Protein AF-A0A933QC92-F1 (afdb_monomer_lite)

Secondary structure (DSSP, 8-state):
--HHHHHHHHHHHT-HHHHHHHHHHHHH-HHHHHHHHHHHHHHSS--HHHHHHHHHHHHHHTT---

Structure (mmCIF, N/CA/C/O backbone):
data_AF-A0A933QC92-F1
#
_entry.id   AF-A0A933QC92-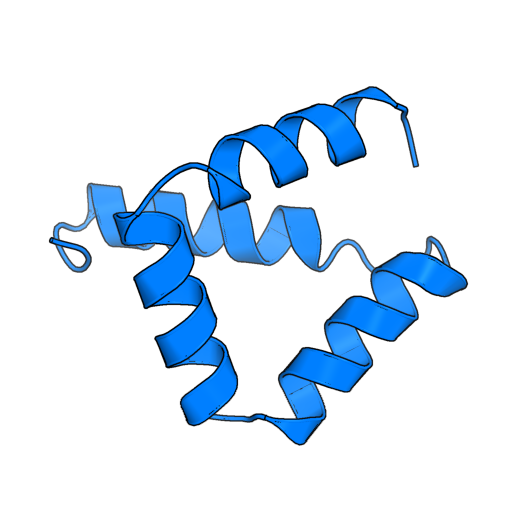F1
#
loop_
_atom_site.group_PDB
_atom_site.id
_atom_site.type_symbol
_atom_site.label_atom_id
_atom_site.label_alt_id
_atom_site.label_comp_id
_atom_site.label_asym_id
_atom_site.label_entity_id
_atom_site.label_seq_id
_atom_site.pdbx_PDB_ins_code
_atom_site.Cartn_x
_atom_site.Cartn_y
_atom_site.Cartn_z
_atom_site.occupancy
_atom_site.B_iso_or_equiv
_atom_site.auth_seq_id
_atom_site.auth_comp_id
_atom_site.auth_asym_id
_atom_site.auth_atom_id
_atom_site.pdbx_PDB_model_num
ATOM 1 N N . MET A 1 1 ? 1.826 4.777 -17.566 1.00 51.66 1 MET A N 1
ATOM 2 C CA . MET A 1 1 ? 1.087 5.246 -16.371 1.00 51.66 1 MET A CA 1
ATOM 3 C C . MET A 1 1 ? 0.811 6.726 -16.478 1.00 51.66 1 MET A C 1
ATOM 5 O O . MET A 1 1 ? 1.715 7.472 -16.843 1.00 51.66 1 MET A O 1
ATOM 9 N N . SER A 1 2 ? -0.423 7.146 -16.214 1.00 55.12 2 SER A N 1
ATOM 10 C CA . SER A 1 2 ? -0.774 8.560 -16.293 1.00 55.12 2 SER A CA 1
ATOM 11 C C . SER A 1 2 ? -0.197 9.310 -15.085 1.00 55.12 2 SER A C 1
ATOM 13 O O . SER A 1 2 ? -0.033 8.744 -14.006 1.00 55.12 2 SER A O 1
ATOM 15 N N . VAL A 1 3 ? 0.105 10.599 -15.242 1.00 57.44 3 VAL A N 1
ATOM 16 C CA . VAL A 1 3 ? 0.518 11.480 -14.128 1.00 57.44 3 VAL A CA 1
ATOM 17 C C . VAL A 1 3 ? -0.507 11.452 -12.976 1.00 57.44 3 VAL A C 1
ATOM 19 O O . VAL A 1 3 ? -0.150 11.652 -11.816 1.00 57.44 3 VAL A O 1
ATOM 22 N N . TYR A 1 4 ? -1.765 11.128 -13.294 1.00 54.62 4 TYR A N 1
ATOM 23 C CA . TYR A 1 4 ? -2.869 10.974 -12.354 1.00 54.62 4 TYR A CA 1
ATOM 24 C C . TYR A 1 4 ? -2.635 9.835 -11.344 1.00 54.62 4 TYR A C 1
ATOM 26 O O . TYR A 1 4 ? -2.867 10.035 -10.155 1.00 54.62 4 TYR A O 1
ATOM 34 N N . ASP A 1 5 ? -2.073 8.695 -11.763 1.00 68.81 5 ASP A N 1
ATOM 35 C CA . ASP A 1 5 ? -1.846 7.542 -10.872 1.00 68.81 5 ASP A CA 1
ATOM 36 C C . ASP A 1 5 ? -0.737 7.811 -9.844 1.00 68.81 5 ASP A C 1
ATOM 38 O O . ASP A 1 5 ? -0.853 7.434 -8.677 1.00 68.81 5 ASP A O 1
ATOM 42 N N . LYS A 1 6 ? 0.311 8.551 -10.2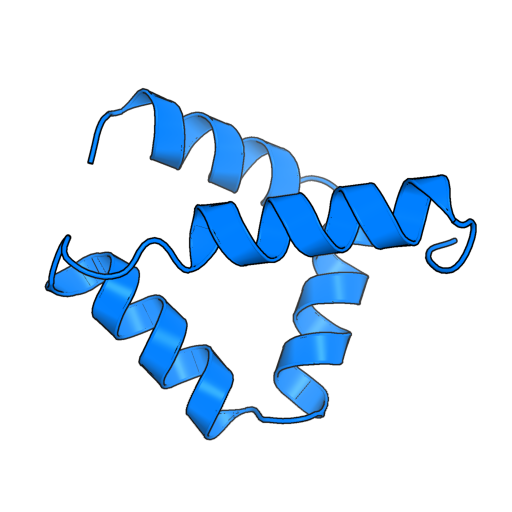39 1.00 71.00 6 LYS A N 1
ATOM 43 C CA . LYS A 1 6 ? 1.350 9.015 -9.301 1.00 71.00 6 LYS A CA 1
ATOM 44 C C . LYS A 1 6 ? 0.789 10.001 -8.276 1.00 71.00 6 LYS A C 1
ATOM 46 O O . LYS A 1 6 ? 1.060 9.856 -7.090 1.00 71.00 6 LYS A O 1
ATOM 51 N N . SER A 1 7 ? -0.029 10.960 -8.716 1.00 81.12 7 SER A N 1
ATOM 52 C CA . SER A 1 7 ? -0.634 11.958 -7.823 1.00 81.12 7 SER A CA 1
ATOM 53 C C . SER A 1 7 ? -1.570 11.334 -6.784 1.00 81.12 7 SER A C 1
ATOM 55 O O . SER A 1 7 ? -1.606 11.787 -5.638 1.00 81.12 7 SER A O 1
ATOM 57 N N . VAL A 1 8 ? -2.337 10.311 -7.170 1.00 86.81 8 VAL A N 1
ATOM 58 C CA . VAL A 1 8 ? -3.217 9.583 -6.247 1.00 86.81 8 VAL A CA 1
ATOM 59 C C . VAL A 1 8 ? -2.382 8.788 -5.244 1.00 86.81 8 VAL A C 1
ATOM 61 O O . VAL A 1 8 ? -2.598 8.918 -4.042 1.00 86.81 8 VAL A O 1
ATOM 64 N N . TRP A 1 9 ? -1.383 8.037 -5.715 1.00 88.94 9 TRP A N 1
ATOM 65 C CA . TRP A 1 9 ? -0.470 7.289 -4.847 1.00 88.94 9 TRP A CA 1
ATOM 66 C C . TRP A 1 9 ? 0.218 8.176 -3.803 1.00 88.94 9 TRP A C 1
ATOM 68 O O . TRP A 1 9 ? 0.226 7.849 -2.617 1.00 88.94 9 TRP A O 1
ATOM 78 N N . ASP A 1 10 ? 0.753 9.326 -4.217 1.00 89.50 10 ASP A N 1
ATOM 79 C CA . ASP A 1 10 ? 1.428 10.250 -3.303 1.00 89.50 10 ASP A CA 1
ATOM 80 C C . ASP A 1 10 ? 0.473 10.860 -2.269 1.00 89.50 10 ASP A C 1
ATOM 82 O O . ASP A 1 10 ? 0.869 11.052 -1.119 1.00 89.50 10 ASP A O 1
ATOM 86 N N . SER A 1 11 ? -0.792 11.087 -2.639 1.00 90.81 11 SER A N 1
ATOM 87 C CA . SER A 1 11 ? -1.823 11.550 -1.702 1.00 90.81 11 SER A CA 1
ATOM 88 C C . SER A 1 11 ? -2.103 10.506 -0.619 1.00 90.81 11 SER A C 1
ATOM 90 O O . SER A 1 11 ? -2.128 10.841 0.561 1.00 90.81 11 SER A O 1
ATOM 92 N N . TYR A 1 12 ? -2.237 9.231 -0.996 1.00 89.88 12 TYR A N 1
ATOM 93 C CA . TYR A 1 12 ? -2.438 8.149 -0.029 1.00 89.88 12 TYR A CA 1
ATOM 94 C C . TYR A 1 12 ? -1.202 7.909 0.842 1.00 89.88 12 TYR A C 1
ATOM 96 O O . TYR A 1 12 ? -1.337 7.686 2.036 1.00 89.88 12 TYR A O 1
ATOM 104 N N . LYS A 1 13 ? 0.022 8.035 0.316 1.00 90.12 13 LYS A N 1
ATOM 105 C CA . LYS A 1 13 ? 1.227 7.949 1.163 1.00 90.12 13 LYS A CA 1
ATOM 106 C C . LYS A 1 13 ? 1.317 9.048 2.228 1.00 90.12 13 LYS A C 1
ATOM 108 O O . LYS A 1 13 ? 2.086 8.887 3.174 1.00 90.12 13 LYS A O 1
ATOM 113 N N . ALA A 1 14 ? 0.617 10.171 2.067 1.00 91.62 14 ALA A N 1
ATOM 114 C CA . ALA A 1 14 ? 0.549 11.205 3.097 1.00 91.62 14 ALA A CA 1
ATOM 115 C C . ALA A 1 14 ? -0.429 10.843 4.232 1.00 91.62 14 ALA A C 1
ATOM 117 O O . ALA A 1 14 ? -0.328 11.411 5.319 1.00 91.62 14 ALA A O 1
ATOM 118 N N . ASP A 1 15 ? -1.335 9.890 3.999 1.00 92.19 15 ASP A N 1
ATOM 119 C CA . ASP A 1 15 ? -2.290 9.379 4.977 1.00 92.19 15 ASP A CA 1
ATOM 120 C C . ASP A 1 15 ? -1.605 8.407 5.957 1.00 92.19 15 ASP A C 1
ATOM 122 O O . ASP A 1 15 ? -0.860 7.502 5.566 1.00 92.19 15 ASP A O 1
ATOM 126 N N . LEU A 1 16 ? -1.816 8.620 7.259 1.00 92.50 16 LEU A N 1
ATOM 127 C CA . LEU A 1 16 ? -1.160 7.837 8.307 1.00 92.50 16 LEU A CA 1
ATOM 128 C C . LEU A 1 16 ? -1.666 6.390 8.358 1.00 92.50 16 LEU A C 1
ATOM 130 O O . LEU A 1 16 ? -0.872 5.477 8.597 1.00 92.50 16 LEU A O 1
ATOM 134 N N . ASP A 1 17 ? -2.957 6.181 8.134 1.00 91.69 17 ASP A N 1
ATOM 135 C CA . ASP A 1 17 ? -3.591 4.870 8.240 1.00 91.69 17 ASP A CA 1
ATOM 136 C C . ASP A 1 17 ? -3.239 4.024 7.023 1.00 91.69 17 ASP A C 1
ATOM 138 O O . ASP A 1 17 ? -2.859 2.859 7.161 1.00 91.69 17 ASP A O 1
ATOM 142 N N . PHE A 1 18 ? -3.202 4.642 5.841 1.00 93.44 18 PHE A N 1
ATOM 143 C CA . PHE A 1 18 ? -2.672 3.988 4.650 1.00 93.44 18 PHE A CA 1
ATOM 144 C C . PHE A 1 18 ? -1.197 3.603 4.810 1.00 93.44 18 PHE A C 1
ATOM 146 O O . PHE A 1 18 ? -0.799 2.502 4.434 1.00 93.44 18 PHE A O 1
ATOM 153 N N . ARG A 1 19 ? -0.363 4.462 5.412 1.00 93.44 19 ARG A N 1
ATOM 154 C CA . ARG A 1 19 ? 1.041 4.114 5.690 1.00 93.44 19 ARG A CA 1
ATOM 155 C C . ARG A 1 19 ? 1.173 2.908 6.616 1.00 93.44 19 ARG A C 1
ATOM 157 O O . ARG A 1 19 ? 1.991 2.033 6.340 1.00 93.44 19 ARG A O 1
ATOM 164 N N . ARG A 1 20 ? 0.373 2.844 7.683 1.00 93.56 20 ARG A N 1
ATOM 165 C CA . ARG A 1 20 ? 0.341 1.686 8.592 1.00 93.56 20 ARG A CA 1
ATOM 166 C C . ARG A 1 20 ? -0.122 0.424 7.876 1.00 93.56 20 ARG A C 1
ATOM 168 O O . ARG A 1 20 ? 0.445 -0.641 8.096 1.00 93.56 20 ARG A O 1
ATOM 175 N N . TYR A 1 21 ? -1.112 0.551 6.996 1.00 93.56 21 TYR A N 1
ATOM 176 C CA . TYR A 1 21 ? -1.586 -0.545 6.161 1.00 93.56 21 TYR A CA 1
ATOM 177 C C . TYR A 1 21 ? -0.475 -1.075 5.246 1.00 93.56 21 TYR A C 1
ATOM 179 O O . TYR A 1 21 ? -0.200 -2.273 5.246 1.00 93.56 21 TYR A O 1
ATOM 187 N N . LEU A 1 22 ? 0.242 -0.184 4.550 1.00 93.31 22 LEU A N 1
ATOM 188 C CA . LEU A 1 22 ? 1.394 -0.556 3.724 1.00 93.31 22 LEU A CA 1
ATOM 189 C C . LEU A 1 22 ? 2.500 -1.234 4.539 1.00 93.31 22 LEU A C 1
ATOM 191 O O . LEU A 1 22 ? 3.053 -2.234 4.089 1.00 93.31 22 LEU A O 1
ATOM 195 N N . GLU A 1 23 ? 2.818 -0.724 5.732 1.00 93.88 23 GLU A N 1
ATOM 196 C CA . GLU A 1 23 ? 3.779 -1.368 6.635 1.00 93.88 23 GLU A CA 1
ATOM 197 C C . GLU A 1 23 ? 3.306 -2.763 7.060 1.00 93.88 23 GLU A C 1
ATOM 199 O O . GLU A 1 23 ? 4.107 -3.693 7.085 1.00 93.88 23 GLU A O 1
ATOM 204 N N . GLY A 1 24 ? 2.010 -2.946 7.326 1.00 93.56 24 GLY A N 1
ATOM 205 C CA . GLY A 1 24 ? 1.413 -4.253 7.606 1.00 93.56 24 GLY A CA 1
ATOM 206 C C . GLY A 1 24 ? 1.576 -5.236 6.445 1.00 93.56 24 GLY A C 1
ATOM 207 O O . GLY A 1 24 ? 2.073 -6.345 6.645 1.00 93.56 24 GLY A O 1
ATOM 208 N N . CYS A 1 25 ? 1.234 -4.814 5.224 1.00 92.94 25 CYS A N 1
ATOM 209 C CA . CYS A 1 25 ? 1.423 -5.620 4.015 1.00 92.94 25 CYS A CA 1
ATOM 210 C C . CYS A 1 25 ? 2.900 -5.971 3.792 1.00 92.94 25 CYS A C 1
ATOM 212 O O . CYS A 1 25 ? 3.227 -7.122 3.502 1.00 92.94 25 CYS A O 1
ATOM 214 N N . ARG A 1 26 ? 3.798 -4.996 3.970 1.00 94.44 26 ARG A N 1
ATOM 215 C CA . ARG A 1 26 ? 5.242 -5.195 3.817 1.00 94.44 26 ARG A CA 1
ATOM 216 C C . ARG A 1 26 ? 5.816 -6.114 4.891 1.00 94.44 26 ARG A C 1
ATOM 218 O O . ARG A 1 26 ? 6.706 -6.889 4.593 1.00 94.44 26 ARG A O 1
ATOM 225 N N . ASN A 1 27 ? 5.317 -6.065 6.124 1.00 94.75 27 ASN A N 1
ATOM 226 C CA . ASN A 1 27 ? 5.766 -6.964 7.190 1.00 94.75 27 ASN A CA 1
ATOM 227 C C . ASN A 1 27 ? 5.299 -8.411 6.976 1.00 94.75 27 ASN A C 1
ATOM 229 O O . ASN A 1 27 ? 5.969 -9.332 7.437 1.00 94.75 27 ASN A O 1
ATOM 233 N N . PHE A 1 28 ? 4.163 -8.614 6.301 1.00 93.19 28 PHE A N 1
ATOM 234 C CA . PHE A 1 28 ? 3.663 -9.945 5.959 1.00 93.19 28 PHE A CA 1
ATOM 235 C C . PHE A 1 28 ? 4.508 -10.621 4.869 1.00 93.19 28 PHE A C 1
ATOM 237 O O . PHE A 1 28 ? 4.874 -11.784 5.023 1.00 93.19 28 PHE A O 1
ATOM 244 N N . ASP A 1 29 ? 4.845 -9.893 3.800 1.00 93.62 29 ASP A N 1
ATOM 245 C CA . ASP A 1 29 ? 5.719 -10.376 2.722 1.00 93.62 29 ASP A CA 1
ATOM 246 C C . ASP A 1 29 ? 6.627 -9.244 2.199 1.00 93.62 29 ASP A C 1
ATOM 248 O O . ASP A 1 29 ? 6.273 -8.553 1.237 1.00 93.62 29 ASP A O 1
ATOM 252 N N . PRO A 1 30 ? 7.803 -9.030 2.821 1.00 93.81 30 PRO A N 1
ATOM 253 C CA . PRO A 1 30 ? 8.686 -7.923 2.459 1.00 93.81 30 PRO A CA 1
ATOM 254 C C . PRO A 1 30 ? 9.237 -8.039 1.036 1.00 93.81 30 PRO A C 1
ATOM 256 O O . PRO A 1 30 ? 9.255 -7.061 0.289 1.00 93.81 30 PRO A O 1
ATOM 259 N N . GLU A 1 31 ? 9.678 -9.240 0.650 1.00 94.00 31 GLU A N 1
ATOM 260 C CA . GLU A 1 31 ? 10.309 -9.488 -0.650 1.00 94.00 31 GLU A CA 1
ATOM 261 C C . GLU A 1 31 ? 9.281 -9.450 -1.785 1.00 94.00 31 GLU A C 1
ATOM 263 O O . GLU A 1 31 ? 9.555 -8.902 -2.857 1.00 94.00 31 GLU A O 1
ATOM 268 N N . GLY A 1 32 ? 8.082 -9.998 -1.562 1.00 92.38 32 GLY A N 1
ATOM 269 C CA . GLY A 1 32 ? 6.978 -9.909 -2.512 1.00 92.38 32 GLY A CA 1
ATOM 270 C C . GLY A 1 32 ? 6.496 -8.478 -2.709 1.00 92.38 32 GLY A C 1
ATOM 271 O O . GLY A 1 32 ? 6.326 -8.059 -3.855 1.00 92.38 32 GLY A O 1
ATOM 272 N N . PHE A 1 33 ? 6.351 -7.715 -1.623 1.00 93.19 33 PHE A N 1
ATOM 273 C CA . PHE A 1 33 ? 5.932 -6.317 -1.675 1.00 93.19 33 PHE A CA 1
ATOM 274 C C . PHE A 1 33 ? 6.925 -5.451 -2.459 1.00 93.19 33 PHE A C 1
ATOM 276 O O . PHE A 1 33 ? 6.531 -4.750 -3.393 1.00 93.19 33 PHE A O 1
ATOM 283 N N . ASP A 1 34 ? 8.215 -5.518 -2.117 1.00 91.69 34 ASP A N 1
ATOM 284 C CA . ASP A 1 34 ? 9.238 -4.678 -2.748 1.00 91.69 34 ASP A CA 1
ATOM 285 C C . ASP A 1 34 ? 9.409 -5.025 -4.237 1.00 91.69 34 ASP A C 1
ATOM 287 O O . ASP A 1 34 ? 9.564 -4.133 -5.075 1.00 91.69 34 ASP A O 1
ATOM 291 N N . ARG A 1 35 ? 9.312 -6.312 -4.596 1.00 91.62 35 ARG A N 1
ATOM 292 C CA . ARG A 1 35 ? 9.315 -6.757 -5.998 1.00 91.62 35 ARG A CA 1
ATOM 293 C C . ARG A 1 35 ? 8.093 -6.248 -6.762 1.00 91.62 35 ARG A C 1
ATOM 295 O O . ARG A 1 35 ? 8.261 -5.712 -7.851 1.00 91.62 35 ARG A O 1
ATOM 302 N N . ALA A 1 36 ? 6.893 -6.382 -6.200 1.00 90.12 36 ALA A N 1
ATOM 303 C CA . ALA A 1 36 ? 5.655 -5.941 -6.840 1.00 90.12 36 ALA A CA 1
ATOM 304 C C . ALA A 1 36 ? 5.635 -4.423 -7.074 1.00 90.12 36 ALA A C 1
ATOM 306 O O . ALA A 1 36 ? 5.239 -3.966 -8.146 1.00 90.12 36 ALA A O 1
ATOM 307 N N . LEU A 1 37 ? 6.119 -3.645 -6.098 1.00 88.62 37 LEU A N 1
ATOM 308 C CA . LEU A 1 37 ? 6.257 -2.198 -6.233 1.00 88.62 37 LEU A CA 1
ATOM 309 C C . LEU A 1 37 ? 7.269 -1.830 -7.321 1.00 88.62 37 LEU A C 1
ATOM 311 O O . LEU A 1 37 ? 6.989 -0.969 -8.150 1.00 88.62 37 LEU A O 1
ATOM 315 N N . LYS A 1 38 ? 8.419 -2.508 -7.356 1.00 88.38 38 LYS A N 1
ATOM 316 C CA . LYS A 1 38 ? 9.444 -2.268 -8.372 1.00 88.38 38 LYS A CA 1
ATOM 317 C C . LYS A 1 38 ? 8.957 -2.615 -9.780 1.00 88.38 38 LYS A C 1
ATOM 319 O O . LYS A 1 38 ? 9.182 -1.848 -10.707 1.00 88.38 38 LYS A O 1
ATOM 324 N N . GLU A 1 39 ? 8.277 -3.745 -9.954 1.00 87.88 39 GLU A N 1
ATOM 325 C CA . GLU A 1 39 ? 7.716 -4.142 -11.251 1.00 87.88 39 GLU A CA 1
ATOM 326 C C . GLU A 1 39 ? 6.645 -3.156 -11.743 1.00 87.88 39 GLU A C 1
ATOM 328 O O . GLU A 1 39 ? 6.591 -2.844 -12.931 1.00 87.88 39 GLU A O 1
ATOM 333 N N . ASP A 1 40 ? 5.832 -2.612 -10.840 1.00 87.06 40 ASP A N 1
ATOM 334 C CA . ASP A 1 40 ? 4.864 -1.556 -11.150 1.00 87.06 40 ASP A CA 1
ATOM 335 C C . ASP A 1 40 ? 5.546 -0.227 -11.547 1.00 87.06 40 ASP A C 1
ATOM 337 O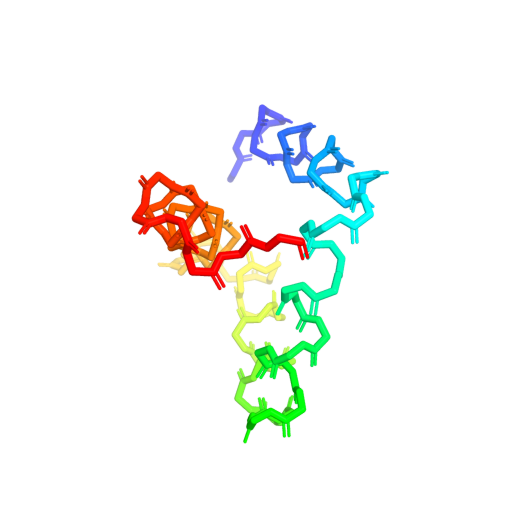 O . ASP A 1 40 ? 5.078 0.481 -12.447 1.00 87.06 40 ASP A O 1
ATOM 341 N N . GLU A 1 41 ? 6.689 0.098 -10.935 1.00 83.75 41 GLU A N 1
ATOM 342 C CA . GLU A 1 41 ? 7.498 1.268 -11.292 1.00 83.75 41 GLU A CA 1
ATOM 343 C C . GLU A 1 41 ? 8.245 1.105 -12.627 1.00 83.75 41 GLU A C 1
ATOM 345 O O . GLU A 1 41 ? 8.289 2.062 -13.406 1.00 83.75 41 GLU A O 1
ATOM 350 N N . ASP A 1 42 ? 8.778 -0.089 -12.905 1.00 82.25 42 ASP A N 1
ATOM 351 C CA . ASP A 1 42 ? 9.659 -0.370 -14.044 1.00 82.25 42 ASP A CA 1
ATOM 352 C C . ASP A 1 42 ? 8.902 -0.830 -15.305 1.00 82.25 42 ASP A C 1
ATOM 354 O O . ASP A 1 42 ? 9.237 -0.429 -16.422 1.00 82.25 42 ASP A O 1
ATOM 358 N N . ALA A 1 43 ? 7.905 -1.709 -15.159 1.00 66.00 43 ALA A N 1
ATOM 359 C CA . ALA A 1 43 ? 7.400 -2.524 -16.268 1.00 66.00 43 ALA A CA 1
ATOM 360 C C . ALA A 1 43 ? 6.057 -2.057 -16.852 1.00 66.00 43 ALA A C 1
ATOM 362 O O . ALA A 1 43 ? 5.637 -2.603 -17.873 1.00 66.00 43 ALA A O 1
ATOM 363 N N . HIS A 1 44 ? 5.366 -1.085 -16.233 1.00 63.47 44 HIS A N 1
ATOM 364 C CA . HIS A 1 44 ? 4.042 -0.567 -16.643 1.00 63.47 44 HIS A CA 1
ATOM 365 C C . HIS A 1 44 ? 2.956 -1.634 -16.931 1.00 63.47 44 HIS A C 1
ATOM 367 O O . HIS A 1 44 ? 1.920 -1.314 -17.514 1.00 63.47 44 HIS A O 1
ATOM 373 N N . SER A 1 45 ? 3.184 -2.895 -16.561 1.00 65.38 45 SER A N 1
ATOM 374 C CA . SER A 1 45 ? 2.351 -4.051 -16.923 1.00 65.38 45 SER A CA 1
ATOM 375 C C . SER A 1 45 ? 1.558 -4.601 -15.740 1.00 65.38 45 SER A C 1
ATOM 377 O O . SER A 1 45 ? 0.552 -5.281 -15.938 1.00 65.38 45 SER A O 1
ATOM 379 N N . PHE A 1 46 ? 1.975 -4.260 -14.523 1.00 71.62 46 PHE A N 1
ATOM 380 C CA . PHE A 1 46 ? 1.298 -4.584 -13.281 1.00 71.62 46 PHE A CA 1
ATOM 381 C C . PHE A 1 46 ? 0.965 -3.286 -12.541 1.00 71.62 46 PHE A C 1
ATOM 383 O O . PHE A 1 46 ? 1.802 -2.392 -12.473 1.00 71.62 46 PHE A O 1
ATOM 390 N N . ASP A 1 47 ? -0.266 -3.184 -12.038 1.00 84.81 47 ASP A N 1
ATOM 391 C CA . ASP A 1 47 ? -0.834 -1.965 -11.439 1.00 84.81 47 ASP A CA 1
ATOM 392 C C . ASP A 1 47 ? -0.961 -2.142 -9.910 1.00 84.81 47 ASP A C 1
ATOM 394 O O . ASP A 1 47 ? -2.030 -1.995 -9.307 1.00 84.81 47 ASP A O 1
ATOM 398 N N . PHE A 1 48 ? 0.144 -2.552 -9.281 1.00 89.38 48 PHE A N 1
ATOM 399 C CA . PHE A 1 48 ? 0.279 -2.799 -7.846 1.00 89.38 48 PHE A CA 1
ATOM 400 C C . PHE A 1 48 ? -0.258 -1.643 -7.002 1.00 89.38 48 PHE A C 1
ATOM 402 O O . PHE A 1 48 ? -1.035 -1.861 -6.070 1.00 89.38 48 PHE A O 1
ATOM 409 N N . ARG A 1 49 ? 0.115 -0.403 -7.349 1.00 89.94 49 ARG A N 1
ATOM 410 C CA . ARG A 1 49 ? -0.303 0.795 -6.601 1.00 89.94 49 ARG A CA 1
ATOM 411 C C . ARG A 1 49 ? -1.820 0.931 -6.564 1.00 89.94 49 ARG A C 1
ATOM 413 O O . ARG A 1 49 ? -2.392 1.274 -5.531 1.00 89.94 49 ARG A O 1
ATOM 420 N N . ARG A 1 50 ? -2.484 0.630 -7.679 1.00 88.56 50 ARG A N 1
ATOM 421 C CA . ARG A 1 50 ? -3.942 0.677 -7.781 1.00 88.56 50 ARG A CA 1
ATOM 422 C C . ARG A 1 50 ? -4.601 -0.450 -6.992 1.00 88.56 50 ARG A C 1
ATOM 424 O O . ARG A 1 50 ? -5.588 -0.200 -6.301 1.00 88.56 50 ARG A O 1
ATOM 431 N N . VAL A 1 51 ? -4.058 -1.664 -7.079 1.00 90.88 51 VAL A N 1
ATOM 432 C CA . VAL A 1 51 ? -4.574 -2.837 -6.356 1.00 90.88 51 VAL A CA 1
ATOM 433 C C . VAL A 1 51 ? -4.521 -2.612 -4.849 1.00 90.88 51 VAL A C 1
ATOM 435 O O . VAL A 1 51 ? -5.520 -2.829 -4.166 1.00 90.88 51 VAL A O 1
ATOM 438 N N . ILE A 1 52 ? -3.399 -2.120 -4.326 1.00 92.38 52 ILE A N 1
ATOM 439 C CA . ILE A 1 52 ? -3.243 -1.963 -2.878 1.00 92.38 52 ILE A CA 1
ATOM 440 C C . ILE A 1 52 ? -4.076 -0.805 -2.311 1.00 92.38 52 ILE A C 1
ATOM 442 O O . ILE A 1 52 ? -4.611 -0.922 -1.212 1.00 92.38 52 ILE A O 1
ATOM 446 N N . ILE A 1 53 ? -4.276 0.277 -3.076 1.00 92.12 53 ILE A N 1
ATOM 447 C CA . ILE A 1 53 ? -5.229 1.337 -2.704 1.00 92.12 53 ILE A CA 1
ATOM 448 C C . ILE A 1 53 ? -6.660 0.786 -2.678 1.00 92.12 53 ILE A C 1
ATOM 450 O O . ILE A 1 53 ? -7.418 1.096 -1.761 1.00 92.12 53 ILE A O 1
ATOM 454 N N . ALA A 1 54 ? 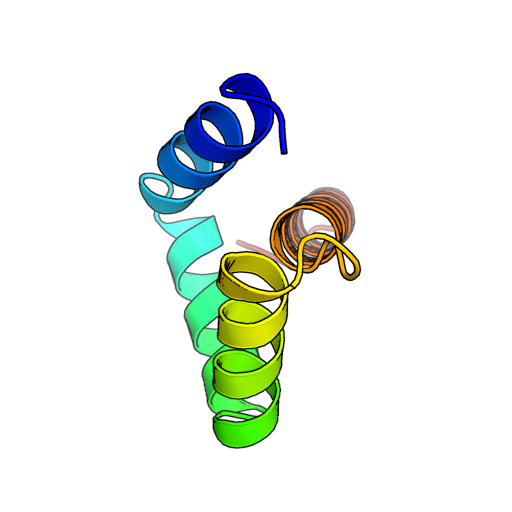-7.045 -0.030 -3.663 1.00 91.19 54 ALA A N 1
ATOM 455 C CA . ALA A 1 54 ? -8.377 -0.627 -3.698 1.00 91.19 54 ALA A CA 1
ATOM 456 C C . ALA A 1 54 ? -8.620 -1.551 -2.493 1.00 91.19 54 ALA A C 1
ATOM 458 O O . ALA A 1 54 ? -9.658 -1.422 -1.847 1.00 91.19 54 ALA A O 1
ATOM 459 N N . ALA A 1 55 ? -7.643 -2.399 -2.152 1.00 93.06 55 ALA A N 1
ATOM 460 C CA . ALA A 1 55 ? -7.701 -3.270 -0.978 1.00 93.06 55 ALA A CA 1
ATOM 461 C C . ALA A 1 55 ? -7.830 -2.464 0.324 1.00 93.06 55 ALA A C 1
ATOM 463 O O . ALA A 1 55 ? -8.740 -2.707 1.112 1.00 93.06 55 ALA A O 1
ATOM 464 N N . TYR A 1 56 ? -7.010 -1.422 0.499 1.00 93.75 56 TYR A N 1
ATOM 465 C CA . TYR A 1 56 ? -7.114 -0.525 1.651 1.00 93.75 56 TYR A CA 1
ATOM 466 C C . TYR A 1 56 ? -8.507 0.102 1.790 1.00 93.75 56 TYR A C 1
ATOM 468 O O . TYR A 1 56 ? -9.062 0.155 2.888 1.00 93.75 56 TYR A O 1
ATOM 476 N N . LEU A 1 57 ? -9.087 0.591 0.690 1.00 91.44 57 LEU A N 1
ATOM 477 C CA . LEU A 1 57 ? -10.415 1.203 0.709 1.00 91.44 57 LEU A CA 1
ATOM 478 C C . LEU A 1 57 ? -11.516 0.191 1.034 1.00 91.44 57 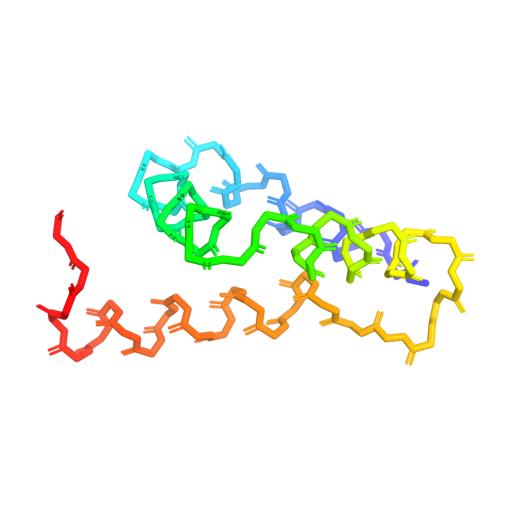LEU A C 1
ATOM 480 O O . LEU A 1 57 ? -12.487 0.547 1.704 1.00 91.44 57 LEU A O 1
ATOM 484 N N . GLU A 1 58 ? -11.385 -1.045 0.560 1.00 93.19 58 GLU A N 1
ATOM 485 C CA . GLU A 1 58 ? -12.302 -2.136 0.883 1.00 93.19 58 GLU A CA 1
ATOM 486 C C . GLU A 1 58 ? -12.228 -2.498 2.372 1.00 93.19 58 GLU A C 1
ATOM 488 O O . GLU A 1 58 ? -13.254 -2.467 3.057 1.00 93.19 58 GLU A O 1
ATOM 493 N N . ASP A 1 59 ? -11.021 -2.698 2.902 1.00 90.50 59 ASP A N 1
ATOM 494 C CA . ASP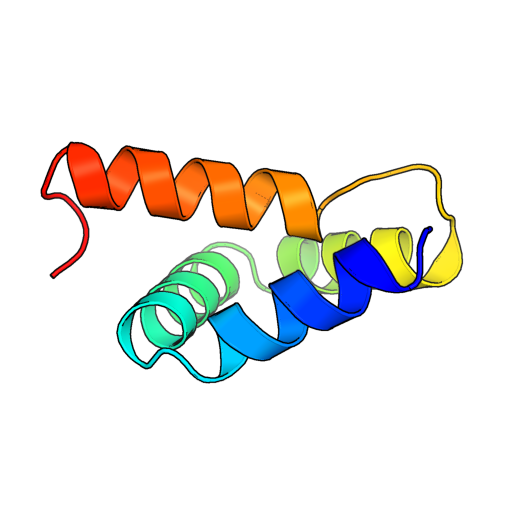 A 1 59 ? -10.793 -3.027 4.312 1.00 90.50 59 ASP A CA 1
ATOM 495 C C . ASP A 1 59 ? -11.225 -1.881 5.243 1.00 90.50 59 ASP A C 1
ATOM 497 O O . ASP A 1 59 ? -11.836 -2.105 6.294 1.00 90.50 59 ASP A O 1
ATOM 501 N N . SER A 1 60 ? -10.981 -0.630 4.841 1.00 88.00 60 SER A N 1
ATOM 502 C CA . SER A 1 60 ? -11.430 0.563 5.571 1.00 88.00 60 SER A CA 1
ATOM 503 C C . SER A 1 60 ? -12.957 0.644 5.625 1.00 88.00 60 SER A C 1
ATOM 505 O O . SER A 1 60 ? -13.531 0.918 6.679 1.00 88.00 60 SER A O 1
ATOM 507 N N . ARG A 1 61 ? -13.649 0.353 4.513 1.00 88.25 61 ARG A N 1
ATOM 508 C CA . ARG A 1 61 ? -15.124 0.300 4.470 1.00 88.25 61 ARG A CA 1
ATOM 509 C C . ARG A 1 61 ? -15.689 -0.840 5.310 1.00 88.25 61 ARG A C 1
ATOM 511 O O . ARG A 1 61 ? -16.755 -0.676 5.899 1.00 88.25 61 ARG A O 1
ATOM 518 N N . ALA A 1 62 ? -14.983 -1.964 5.384 1.00 88.31 62 ALA A N 1
ATOM 519 C CA . ALA A 1 62 ? -15.331 -3.089 6.245 1.00 88.31 62 ALA A CA 1
ATOM 520 C C . ALA A 1 62 ? -15.045 -2.820 7.740 1.00 88.31 62 ALA A C 1
ATOM 522 O O . ALA A 1 62 ? -15.450 -3.608 8.595 1.00 88.31 62 ALA A O 1
ATOM 523 N N . GLY A 1 63 ? -14.376 -1.709 8.074 1.00 83.50 63 GLY A N 1
ATOM 524 C CA . GLY A 1 63 ? -14.001 -1.349 9.443 1.00 83.50 63 GLY A CA 1
ATOM 525 C C . GLY A 1 63 ? -12.819 -2.152 9.995 1.00 83.50 63 GLY A C 1
ATOM 526 O O . GLY A 1 63 ? -12.652 -2.213 11.215 1.00 83.50 63 GLY A O 1
ATOM 527 N N . MET A 1 64 ? -12.030 -2.771 9.110 1.00 77.88 64 MET A N 1
ATOM 528 C CA . MET A 1 64 ? -10.857 -3.592 9.437 1.00 77.88 64 MET A CA 1
ATOM 529 C C . MET A 1 64 ? -9.577 -2.756 9.587 1.00 77.88 64 MET A C 1
ATOM 531 O O . MET A 1 64 ? -8.618 -3.223 10.196 1.00 77.88 64 MET A O 1
ATOM 535 N N . VAL A 1 65 ? -9.584 -1.512 9.096 1.00 73.25 65 VAL A N 1
ATOM 536 C CA . VAL A 1 65 ? -8.517 -0.518 9.289 1.00 73.25 65 VAL A CA 1
ATOM 537 C C . VAL A 1 65 ? -9.035 0.610 10.191 1.00 73.25 65 VAL A C 1
ATOM 539 O O . VAL A 1 65 ? -10.138 1.113 9.965 1.00 73.25 65 VAL A O 1
ATOM 542 N N . ARG A 1 66 ? -8.284 0.955 11.247 1.00 60.38 66 ARG A N 1
ATOM 543 C CA . ARG A 1 66 ? -8.604 1.991 12.248 1.00 60.38 66 ARG A CA 1
ATOM 544 C C . ARG A 1 66 ? -7.356 2.684 12.778 1.00 60.38 66 ARG A C 1
ATOM 546 O O . ARG A 1 66 ? -6.311 2.000 12.874 1.00 60.38 66 ARG A O 1
#

Radius of gyration: 11.89 Å; chains: 1; bounding box: 26×22×29 Å

pLDDT: mean 85.45, std 11.37, range [51.66, 94.75]

Foldseek 3Di:
DDPVLVVVLVVLCVDPQSVVLLVVVCVVPVPVSVVLVVCVVPPVPHPSSVVSVVVVVVCVVVVVTD

Sequence (66 aa):
MSVYDKSVWDSYKADLDFRRYLEGCRNFDPEGFDRALKEDEDAHSFDFRRVIIAAYLEDSRAGMVR